Protein AF-A0ABD6F291-F1 (afdb_monomer_lite)

Radius of gyration: 20.41 Å; chains: 1; bounding box: 48×27×52 Å

InterPro domains:
  IPR056335 BBS7, helical hairpin [PF23349] (1-100)

Secondary structure (DSSP, 8-state):
-HHHHHHHHHHHHHHHHHHHHHTT---TT--HHHHHHHHTHHHHHHHHHHHHHHHHHHHHHHHHHHHHHHHHTT--GGGGHHHHHHHHHHT-HHHHHHHHHTTS--

pLDDT: mean 80.33, std 8.64, range [41.22, 90.38]

Foldseek 3Di:
DVVLVVLVVLLVLLVVVVVCVVVPHDCPVDDPVSVVSVVCNVVSVVVNVVVVVVLVVVLVVVLVVQQVVCVVVVHGSPVCSVVLVVCSVVVDPVVNVCVVVVVVPD

Sequence (106 aa):
MEYQSNLLQRFELAEGLKELADNGEDLSFLSPDMSALLDSIDQLHDEATTQSDQLTRLITTITNLYIDYERMVGRNGKTNIEKLHQILRDYNYDELLQFFKTKNSG

Structure (mmCIF, N/CA/C/O backbone):
data_AF-A0ABD6F291-F1
#
_entry.id   AF-A0ABD6F291-F1
#
loop_
_atom_site.group_PDB
_atom_site.id
_atom_site.type_symbol
_atom_site.label_atom_id
_atom_site.label_alt_id
_atom_site.label_comp_id
_atom_site.label_asym_id
_atom_site.label_entity_id
_atom_site.label_seq_id
_atom_site.pdbx_PDB_ins_code
_atom_site.Cartn_x
_atom_site.Cartn_y
_atom_site.Cartn_z
_atom_site.occupancy
_atom_site.B_iso_or_equiv
_atom_site.auth_seq_id
_atom_site.auth_comp_id
_atom_site.auth_asym_id
_atom_site.auth_atom_id
_atom_site.pdbx_PDB_model_num
ATOM 1 N N . MET A 1 1 ? -5.424 -6.630 -3.385 1.00 57.94 1 MET A N 1
ATOM 2 C CA . MET A 1 1 ? -5.927 -5.244 -3.297 1.00 57.94 1 MET A CA 1
ATOM 3 C C . MET A 1 1 ? -7.230 -5.153 -2.521 1.00 57.94 1 MET A C 1
ATOM 5 O O . MET A 1 1 ? -7.322 -4.307 -1.650 1.00 57.94 1 MET A O 1
ATOM 9 N N . GLU A 1 2 ? -8.207 -6.033 -2.761 1.00 67.81 2 GLU A N 1
ATOM 10 C CA . GLU A 1 2 ? -9.520 -5.975 -2.090 1.00 67.81 2 GLU A CA 1
ATOM 11 C C . GLU A 1 2 ? -9.440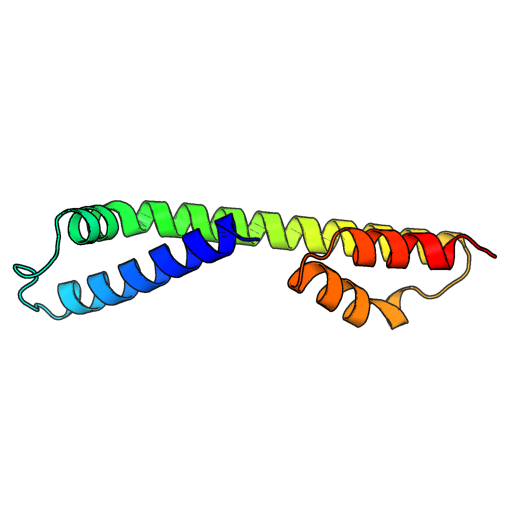 -5.997 -0.548 1.00 67.81 2 GLU A C 1
ATOM 13 O O . GLU A 1 2 ? -10.065 -5.172 0.109 1.00 67.81 2 GLU A O 1
ATOM 18 N N . TYR A 1 3 ? -8.573 -6.839 0.030 1.00 68.06 3 TYR A N 1
ATOM 19 C CA . TYR A 1 3 ? -8.317 -6.864 1.479 1.00 68.06 3 TYR A CA 1
ATOM 20 C C . TYR A 1 3 ? -7.758 -5.538 2.026 1.00 68.06 3 TYR A C 1
ATOM 22 O O . TYR A 1 3 ? -8.208 -5.053 3.056 1.00 68.06 3 TYR A O 1
ATOM 30 N N . GLN A 1 4 ? -6.826 -4.914 1.302 1.00 65.88 4 GLN A N 1
ATOM 31 C CA . GLN A 1 4 ? -6.218 -3.637 1.696 1.00 65.88 4 GLN A CA 1
ATOM 32 C C . GLN A 1 4 ? -7.209 -2.482 1.566 1.00 65.88 4 GLN A C 1
ATOM 34 O O . GLN A 1 4 ? -7.258 -1.617 2.431 1.00 65.88 4 GLN A O 1
ATOM 39 N N . SER A 1 5 ? -8.036 -2.499 0.517 1.00 67.25 5 SER A N 1
ATOM 40 C CA . SER A 1 5 ? -9.120 -1.532 0.341 1.00 67.25 5 SER A CA 1
ATOM 41 C C . SER A 1 5 ? -10.139 -1.633 1.475 1.00 67.25 5 SER A C 1
ATOM 43 O O . SER A 1 5 ? -10.590 -0.613 1.983 1.00 67.25 5 SER A O 1
ATOM 45 N N . ASN A 1 6 ? -10.481 -2.855 1.893 1.00 78.50 6 ASN A N 1
ATOM 46 C CA . ASN A 1 6 ? -11.389 -3.081 3.012 1.00 78.50 6 ASN A CA 1
ATOM 47 C C . ASN A 1 6 ? -10.778 -2.638 4.350 1.00 78.50 6 ASN A C 1
ATOM 49 O O . ASN A 1 6 ? -11.466 -2.018 5.156 1.00 78.50 6 ASN A O 1
ATOM 53 N N . LEU A 1 7 ? -9.491 -2.917 4.575 1.00 78.38 7 LEU A N 1
ATOM 54 C CA . LEU A 1 7 ? -8.781 -2.500 5.782 1.00 78.38 7 LEU A CA 1
ATOM 55 C C . LEU A 1 7 ? -8.678 -0.974 5.886 1.00 78.38 7 LEU A C 1
ATOM 57 O O . LEU A 1 7 ? -8.976 -0.426 6.942 1.00 78.38 7 LEU A O 1
ATOM 61 N N . LEU A 1 8 ? -8.333 -0.296 4.787 1.00 77.12 8 LEU A N 1
ATOM 62 C CA . LEU A 1 8 ? -8.259 1.165 4.733 1.00 77.12 8 LEU A CA 1
ATOM 63 C C . LEU A 1 8 ? -9.626 1.802 5.003 1.00 77.12 8 LEU A C 1
ATOM 65 O O . LEU A 1 8 ? -9.729 2.682 5.846 1.00 77.12 8 LEU A O 1
ATOM 69 N N . GLN A 1 9 ? -10.689 1.297 4.373 1.00 79.12 9 GLN A N 1
ATOM 70 C CA . GLN A 1 9 ? -12.047 1.802 4.589 1.00 79.12 9 GLN A CA 1
ATOM 71 C C . GLN A 1 9 ? -12.514 1.622 6.044 1.00 79.12 9 GLN A C 1
ATOM 73 O O . GLN A 1 9 ? -13.192 2.484 6.602 1.00 79.12 9 GLN A O 1
ATOM 78 N N . ARG A 1 10 ? -12.163 0.493 6.673 1.00 79.94 10 ARG A N 1
ATOM 79 C CA . ARG A 1 10 ? -12.455 0.240 8.091 1.00 79.94 10 ARG A CA 1
ATOM 80 C C . ARG A 1 10 ? -11.646 1.155 9.006 1.00 79.94 10 ARG A C 1
ATOM 82 O O . ARG A 1 10 ? -12.181 1.604 10.011 1.00 79.94 10 ARG A O 1
ATOM 89 N N . PHE A 1 11 ? -10.395 1.433 8.658 1.00 79.75 11 PHE A N 1
ATOM 90 C CA . PHE A 1 11 ? -9.549 2.362 9.396 1.00 79.75 11 PHE A CA 1
ATOM 91 C C . PHE A 1 11 ? -10.072 3.806 9.307 1.00 79.75 11 PHE A C 1
ATOM 93 O O . PHE A 1 11 ? -10.294 4.418 10.344 1.00 79.75 11 PHE A O 1
ATOM 100 N N . GLU A 1 12 ? -10.393 4.304 8.108 1.00 79.31 12 GLU A N 1
ATOM 101 C CA . GLU A 1 12 ? -10.966 5.647 7.897 1.00 79.31 12 GLU A CA 1
ATOM 102 C C . GLU A 1 12 ? -12.289 5.839 8.661 1.00 79.31 12 GLU A C 1
ATOM 104 O O . GLU A 1 12 ? -12.526 6.879 9.276 1.00 79.31 12 GLU A O 1
ATOM 109 N N . LEU A 1 13 ? -13.154 4.816 8.664 1.00 83.06 13 LEU A N 1
ATOM 110 C CA . LEU A 1 13 ? -14.390 4.839 9.446 1.00 83.06 13 LEU A CA 1
ATOM 111 C C . LEU A 1 13 ? -14.103 4.896 10.953 1.00 83.06 13 LEU A C 1
ATOM 113 O O . LEU A 1 13 ? -14.771 5.637 11.669 1.00 83.06 13 LEU A O 1
ATOM 117 N N . ALA A 1 14 ? -13.124 4.129 11.437 1.00 82.81 14 ALA A N 1
ATOM 118 C CA . ALA A 1 14 ? -12.734 4.144 12.842 1.00 82.81 14 ALA A CA 1
ATOM 119 C C . ALA A 1 14 ? -12.146 5.504 13.256 1.00 82.81 14 ALA A C 1
ATOM 121 O O . ALA A 1 14 ? -12.490 5.994 14.330 1.00 82.81 14 ALA A O 1
ATOM 122 N N . GLU A 1 15 ? -11.328 6.140 12.408 1.00 82.25 15 GLU A N 1
ATOM 123 C CA . GLU A 1 15 ? -10.793 7.488 12.652 1.00 82.25 15 GLU A CA 1
ATOM 124 C C . GLU A 1 15 ? -11.910 8.520 12.793 1.00 82.25 15 GLU A C 1
ATOM 126 O O . GLU A 1 15 ? -11.950 9.238 13.790 1.00 82.25 15 GLU A O 1
ATOM 131 N N . GLY A 1 16 ? -12.874 8.529 11.866 1.00 83.12 16 GLY A N 1
ATOM 132 C CA . GLY A 1 16 ? -14.023 9.430 11.958 1.00 83.12 16 GLY A CA 1
ATOM 133 C C . GLY A 1 16 ? -14.840 9.207 13.234 1.00 83.12 16 GLY A C 1
ATOM 134 O O . GLY A 1 16 ? -15.252 10.162 13.885 1.00 83.12 16 GLY A O 1
ATOM 135 N N . LEU A 1 17 ? -15.035 7.951 13.648 1.00 82.12 17 LEU A N 1
ATOM 136 C CA . LEU A 1 17 ? -15.731 7.634 14.898 1.00 82.12 17 LEU A CA 1
ATOM 137 C C . LEU A 1 17 ? -14.945 8.091 16.143 1.00 82.12 17 LEU A C 1
ATOM 139 O O . LEU A 1 17 ? -15.556 8.554 17.108 1.00 82.12 17 LEU A O 1
ATOM 143 N N . LYS A 1 18 ? -13.610 8.001 16.125 1.00 82.50 18 LYS A N 1
ATOM 144 C CA . LYS A 1 18 ? -12.739 8.475 17.212 1.00 82.50 18 LYS A CA 1
ATOM 145 C C . LYS A 1 18 ? -12.752 9.993 17.332 1.00 82.50 18 LYS A C 1
ATOM 147 O O . LYS A 1 18 ? -12.848 10.499 18.443 1.00 82.50 18 LYS A O 1
ATOM 152 N N . GLU A 1 19 ? -12.759 10.717 16.217 1.00 83.69 19 GLU A N 1
ATOM 153 C CA . GLU A 1 19 ? -12.904 12.176 16.235 1.00 83.69 19 GLU A CA 1
ATOM 154 C C . GLU A 1 19 ? -14.235 12.616 16.863 1.00 83.69 19 GLU A C 1
ATOM 156 O O . GLU A 1 19 ? -14.263 13.563 17.650 1.00 83.69 19 GLU A O 1
ATOM 161 N N . LEU A 1 20 ? -15.343 11.925 16.571 1.00 82.50 20 LEU A N 1
ATOM 162 C CA . LEU A 1 20 ? -16.638 12.204 17.211 1.00 82.50 20 LEU A CA 1
ATOM 163 C C . LEU A 1 20 ? -16.589 11.925 18.724 1.00 82.50 20 LEU A C 1
ATOM 165 O O . LEU A 1 20 ? -17.091 12.725 19.517 1.00 82.50 20 LEU A O 1
ATOM 169 N N . ALA A 1 21 ? -15.934 10.830 19.129 1.00 80.69 21 ALA A N 1
ATOM 170 C CA . ALA A 1 21 ? -15.727 10.477 20.535 1.00 80.69 21 ALA A CA 1
ATOM 171 C C . ALA A 1 21 ? -14.915 11.546 21.290 1.00 80.69 21 ALA A C 1
ATOM 173 O O . ALA A 1 21 ? -15.316 11.992 22.367 1.00 80.69 21 ALA A O 1
ATOM 174 N N . ASP A 1 22 ? -13.795 11.981 20.709 1.00 83.31 22 ASP A N 1
ATOM 175 C CA . ASP A 1 22 ? -12.862 12.945 21.303 1.00 83.31 22 ASP A CA 1
ATOM 176 C C . ASP A 1 22 ? -13.480 14.348 21.427 1.00 83.31 22 ASP A C 1
ATOM 178 O O . ASP A 1 22 ? -13.160 15.097 22.354 1.00 83.31 22 ASP A O 1
ATOM 182 N N . ASN A 1 23 ? -14.421 14.689 20.540 1.00 85.12 23 ASN A N 1
ATOM 183 C CA . ASN A 1 23 ? -15.203 15.925 20.607 1.00 85.12 23 ASN A CA 1
ATOM 184 C C . ASN A 1 23 ? -16.363 15.868 21.622 1.00 85.12 23 ASN A C 1
ATOM 186 O O . ASN A 1 23 ? -17.076 16.859 21.800 1.00 85.12 23 ASN A O 1
ATOM 190 N N . GLY A 1 24 ? -16.533 14.741 22.323 1.00 74.31 24 GLY A N 1
ATOM 191 C CA . GLY A 1 24 ? -17.539 14.570 23.368 1.00 74.31 24 GLY A CA 1
ATOM 192 C C . GLY A 1 24 ? -18.960 14.382 22.838 1.00 74.31 24 GLY A C 1
ATOM 193 O O . GLY A 1 24 ? -19.914 14.694 23.555 1.00 74.31 24 GLY A O 1
ATOM 194 N N . GLU A 1 25 ? -19.118 13.908 21.598 1.00 78.06 25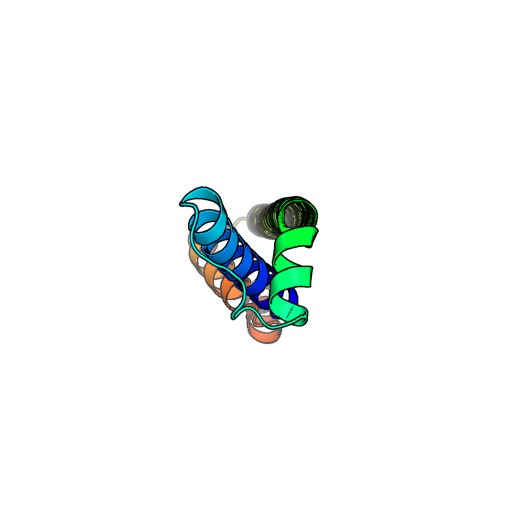 GLU A N 1
ATOM 195 C CA . GLU A 1 25 ? -20.436 13.581 21.058 1.00 78.06 25 GLU A CA 1
ATOM 196 C C . GLU A 1 25 ? -21.031 12.330 21.724 1.00 78.06 25 GLU A C 1
ATOM 198 O O . GLU A 1 25 ? -20.323 11.413 22.144 1.00 78.06 25 GLU A O 1
ATOM 203 N N . ASP A 1 26 ? -22.362 12.286 21.828 1.00 77.44 26 ASP A N 1
ATOM 204 C CA . ASP A 1 26 ? -23.068 11.109 22.333 1.00 77.44 26 ASP A CA 1
ATOM 205 C C . ASP A 1 26 ? -23.051 9.995 21.285 1.00 77.44 26 ASP A C 1
ATOM 207 O O . ASP A 1 26 ? -23.759 10.072 20.289 1.00 77.44 26 ASP A O 1
ATOM 211 N N . LEU A 1 27 ? -22.286 8.935 21.536 1.00 79.56 27 LEU A N 1
ATOM 212 C CA . LEU A 1 27 ? -22.151 7.781 20.644 1.00 79.56 27 LEU A CA 1
ATOM 213 C C . LEU A 1 27 ? -23.202 6.682 20.882 1.00 79.56 27 LEU A C 1
ATOM 215 O O . LEU A 1 27 ? -23.065 5.576 20.359 1.00 79.56 27 LEU A O 1
ATOM 219 N N . SER A 1 28 ? -24.265 6.953 21.648 1.00 80.44 28 SER A N 1
ATOM 220 C CA . SER A 1 28 ? -25.340 5.985 21.931 1.00 80.44 28 SER A CA 1
ATOM 221 C C . SER A 1 28 ? -26.066 5.460 20.682 1.00 80.44 28 SER A C 1
ATOM 223 O O . SER A 1 28 ? -26.731 4.424 20.740 1.00 80.44 28 SER A O 1
ATOM 225 N N . PHE A 1 29 ? -25.921 6.149 19.546 1.00 79.31 29 PHE A N 1
ATOM 226 C CA . PHE A 1 29 ? -26.473 5.758 18.250 1.00 79.31 29 PHE A CA 1
ATOM 227 C C . PHE A 1 29 ? -25.606 4.752 17.475 1.00 79.31 29 PHE A C 1
ATOM 229 O O . PHE A 1 29 ? -26.050 4.251 16.437 1.00 79.31 29 PHE A O 1
ATOM 236 N N . LEU A 1 30 ? -24.379 4.467 17.926 1.00 80.69 30 LEU A N 1
ATOM 237 C CA . LEU A 1 30 ? -23.505 3.520 17.242 1.00 80.69 30 LEU A CA 1
ATOM 238 C C . LEU A 1 30 ? -24.062 2.099 17.323 1.00 80.69 30 LEU A C 1
ATOM 240 O O . LEU A 1 30 ? -24.534 1.630 18.358 1.00 80.69 30 LEU A O 1
ATOM 244 N N . SER A 1 31 ? -23.979 1.392 16.199 1.00 85.06 31 SER A N 1
ATOM 245 C CA . SER A 1 31 ? -24.248 -0.044 16.182 1.00 85.06 31 SER A CA 1
ATOM 246 C C . SER A 1 31 ? -23.148 -0.807 16.940 1.00 85.06 31 SER A C 1
ATOM 248 O O . SER A 1 31 ? -22.014 -0.327 17.000 1.00 85.06 31 SER A O 1
ATOM 250 N N . PRO A 1 32 ? -23.428 -2.021 17.454 1.00 82.88 32 PRO A N 1
ATOM 251 C CA . PRO A 1 32 ? -22.417 -2.849 18.118 1.00 82.88 32 PRO A CA 1
ATOM 252 C C . PRO A 1 32 ? -21.158 -3.073 17.269 1.00 82.88 32 PRO A C 1
ATOM 254 O O . PRO A 1 32 ? -20.051 -3.074 17.801 1.00 82.88 32 PRO A O 1
ATOM 257 N N . ASP A 1 33 ? -21.322 -3.193 15.948 1.00 78.50 33 ASP A N 1
ATOM 258 C CA . ASP A 1 33 ? -20.213 -3.355 15.005 1.00 78.50 33 ASP A CA 1
ATOM 259 C C . ASP A 1 33 ? -19.341 -2.093 14.917 1.00 78.50 33 ASP A C 1
ATOM 261 O O . ASP A 1 33 ? -18.119 -2.192 14.846 1.00 78.50 33 ASP A O 1
ATOM 265 N N . MET A 1 34 ? -19.947 -0.901 14.963 1.00 76.25 34 MET A N 1
ATOM 266 C CA . MET A 1 34 ? -19.223 0.378 14.965 1.00 76.25 34 MET A CA 1
ATOM 267 C C . MET A 1 34 ? -18.507 0.628 16.295 1.00 76.25 34 MET A C 1
ATOM 269 O O . MET A 1 34 ? -17.379 1.114 16.291 1.00 76.25 34 MET A O 1
ATOM 273 N N . SER A 1 35 ? -19.116 0.252 17.424 1.00 81.38 35 SER A N 1
ATOM 274 C CA . SER A 1 35 ? -18.457 0.311 18.735 1.00 81.38 35 SER A CA 1
ATOM 275 C C . SER A 1 35 ? -17.259 -0.638 18.808 1.00 81.38 35 SER A C 1
ATOM 277 O O . SER A 1 35 ? -16.178 -0.225 19.211 1.00 81.38 35 SER A O 1
ATOM 279 N N . ALA A 1 36 ? -17.403 -1.878 18.328 1.00 83.38 36 ALA A N 1
ATOM 280 C CA . ALA A 1 36 ? -16.293 -2.830 18.272 1.00 83.38 36 ALA A CA 1
ATOM 281 C C . ALA A 1 36 ? -15.150 -2.353 17.353 1.00 83.38 36 ALA A C 1
ATOM 283 O O . ALA A 1 36 ? -13.977 -2.636 17.605 1.00 83.38 36 ALA A O 1
ATOM 284 N N . LEU A 1 37 ? -15.485 -1.623 16.286 1.00 81.00 37 LEU A N 1
ATOM 285 C CA . LEU A 1 37 ? -14.519 -1.017 15.373 1.00 81.00 37 LEU A CA 1
ATOM 286 C C . LEU A 1 37 ? -13.741 0.129 16.045 1.00 81.00 37 LEU A C 1
ATOM 288 O O . LEU A 1 37 ? -12.525 0.203 15.879 1.00 81.00 37 LEU A O 1
ATOM 292 N N . LEU A 1 38 ? -14.423 0.963 16.839 1.00 82.00 38 LEU A N 1
ATOM 293 C CA . LEU A 1 38 ? -13.819 2.028 17.648 1.00 82.00 38 LEU A CA 1
ATOM 294 C C . LEU A 1 38 ? -12.831 1.459 18.682 1.00 82.00 38 LEU A C 1
ATOM 296 O O . LEU A 1 38 ? -11.703 1.937 18.784 1.00 82.00 38 LEU A O 1
ATOM 300 N N . ASP A 1 39 ? -13.219 0.389 19.380 1.00 83.88 39 ASP A N 1
ATOM 301 C CA . ASP A 1 39 ? -12.376 -0.290 20.377 1.00 83.88 39 ASP A CA 1
ATOM 302 C C . ASP A 1 39 ? -11.118 -0.927 19.758 1.00 83.88 39 ASP A C 1
ATOM 304 O O . ASP A 1 39 ? -10.114 -1.146 20.436 1.00 83.88 39 ASP A O 1
ATOM 308 N N . SER A 1 40 ? -11.164 -1.227 18.458 1.00 84.00 40 SER A N 1
ATOM 309 C CA . SER A 1 40 ? -10.095 -1.909 17.721 1.00 84.00 40 SER A CA 1
ATOM 310 C C . SER A 1 40 ? -9.235 -0.957 16.882 1.00 84.00 40 SER A C 1
ATOM 312 O O . SER A 1 40 ? -8.419 -1.427 16.088 1.00 84.00 40 SER A O 1
ATOM 314 N N . ILE A 1 41 ? -9.400 0.365 17.017 1.00 82.44 41 ILE A N 1
ATOM 315 C CA . ILE A 1 41 ? -8.767 1.341 16.117 1.00 82.44 41 ILE A CA 1
ATOM 316 C C . ILE A 1 41 ? -7.237 1.286 16.134 1.00 82.44 41 ILE A C 1
ATOM 318 O O . ILE A 1 41 ? -6.620 1.323 15.074 1.00 82.44 41 ILE A O 1
ATOM 322 N N . ASP A 1 42 ? -6.619 1.126 17.306 1.00 77.75 42 ASP A N 1
ATOM 323 C CA . ASP A 1 42 ? -5.158 1.063 17.418 1.00 77.75 42 ASP A CA 1
ATOM 324 C C . ASP A 1 42 ? -4.611 -0.212 16.743 1.00 77.75 42 ASP A C 1
ATOM 326 O O . ASP A 1 42 ? -3.586 -0.179 16.065 1.00 77.75 42 ASP A O 1
ATOM 330 N N . GLN A 1 43 ? -5.344 -1.330 16.831 1.00 83.75 43 GLN A N 1
ATOM 331 C CA . GLN A 1 43 ? -4.993 -2.566 16.120 1.00 83.75 43 GLN A CA 1
ATOM 332 C C . GLN A 1 43 ? -5.184 -2.429 14.605 1.00 83.75 43 GLN A C 1
ATOM 334 O O . GLN A 1 43 ? -4.334 -2.880 13.838 1.00 83.75 43 GLN A O 1
ATOM 339 N N . LEU A 1 44 ? -6.272 -1.787 14.167 1.00 80.75 44 LEU A N 1
ATOM 340 C CA . LEU A 1 44 ? -6.528 -1.505 12.752 1.00 80.75 44 LEU A CA 1
ATOM 341 C C . LEU A 1 44 ? -5.457 -0.581 12.162 1.00 80.75 44 LEU A C 1
ATOM 343 O O . LEU A 1 44 ? -5.009 -0.822 11.044 1.00 80.75 44 LEU A O 1
ATOM 347 N N . HIS A 1 45 ? -5.015 0.429 12.916 1.00 77.81 45 HIS A N 1
ATOM 348 C CA . HIS A 1 45 ? -3.922 1.321 12.536 1.00 77.81 45 HIS A CA 1
ATOM 349 C C . HIS A 1 45 ? -2.612 0.553 12.332 1.00 77.81 45 HIS A C 1
ATOM 351 O O . HIS A 1 45 ? -1.959 0.688 11.292 1.00 77.81 45 HIS A O 1
ATOM 357 N N . ASP A 1 46 ? -2.228 -0.277 13.304 1.00 81.00 46 ASP A N 1
ATOM 358 C CA . ASP A 1 46 ? -0.990 -1.055 13.241 1.00 81.00 46 ASP A CA 1
ATOM 359 C C . ASP A 1 46 ? -1.013 -2.059 12.084 1.00 81.00 46 ASP A C 1
ATOM 361 O O . ASP A 1 46 ? -0.018 -2.223 11.367 1.00 81.00 46 ASP A O 1
ATOM 365 N N . GLU A 1 47 ? -2.157 -2.702 11.850 1.00 80.81 47 GLU A N 1
ATOM 366 C CA . GLU A 1 47 ? -2.329 -3.649 10.754 1.00 80.81 47 GLU A CA 1
ATOM 367 C C . GLU A 1 47 ? -2.322 -2.948 9.386 1.00 80.81 47 GLU A C 1
ATOM 369 O O . GLU A 1 47 ? -1.652 -3.417 8.459 1.00 80.81 47 GLU A O 1
ATOM 374 N N . ALA A 1 48 ? -2.993 -1.797 9.263 1.00 74.50 48 ALA A N 1
ATOM 375 C CA . ALA A 1 48 ? -3.006 -0.982 8.048 1.00 74.50 48 ALA A CA 1
ATOM 376 C C . ALA A 1 48 ? -1.610 -0.445 7.712 1.00 74.50 48 ALA A C 1
ATOM 378 O O . ALA A 1 48 ? -1.164 -0.550 6.566 1.00 74.50 48 ALA A O 1
ATOM 379 N N . THR A 1 49 ? -0.882 0.050 8.716 1.00 73.50 49 THR A N 1
ATOM 380 C CA . THR A 1 49 ? 0.494 0.544 8.568 1.00 73.50 49 THR A CA 1
ATOM 381 C C . THR A 1 49 ? 1.431 -0.584 8.149 1.00 73.50 49 THR A C 1
ATOM 383 O O . THR A 1 49 ? 2.144 -0.474 7.150 1.00 73.50 49 THR A O 1
ATOM 386 N N . THR A 1 50 ? 1.372 -1.720 8.848 1.00 77.69 50 THR A N 1
ATOM 387 C CA . THR A 1 50 ? 2.212 -2.885 8.546 1.00 77.69 50 THR A CA 1
ATOM 388 C C . THR A 1 50 ? 1.943 -3.422 7.138 1.00 77.69 50 THR A C 1
ATOM 390 O O . THR A 1 50 ? 2.880 -3.753 6.407 1.00 77.69 50 THR A O 1
ATOM 393 N N . GLN A 1 51 ? 0.679 -3.496 6.716 1.00 72.69 51 GLN A N 1
ATOM 394 C CA . GLN A 1 51 ? 0.336 -3.929 5.360 1.00 72.69 51 GLN A CA 1
ATOM 395 C C . GLN A 1 51 ? 0.741 -2.920 4.286 1.00 72.69 51 GLN A C 1
ATOM 397 O O . GLN A 1 51 ? 1.196 -3.334 3.216 1.00 72.69 51 GLN A O 1
ATOM 402 N N . SER A 1 52 ? 0.606 -1.621 4.554 1.00 73.75 52 SER A N 1
ATOM 403 C CA . SER A 1 52 ? 1.065 -0.558 3.653 1.00 73.75 52 SER A CA 1
ATOM 404 C C . SER A 1 52 ? 2.578 -0.644 3.421 1.00 73.75 52 SER A C 1
ATOM 406 O O . SER A 1 52 ? 3.050 -0.620 2.278 1.00 73.75 52 SER A O 1
ATOM 408 N N . ASP A 1 53 ? 3.344 -0.881 4.488 1.00 78.25 53 ASP A N 1
ATOM 409 C CA . ASP A 1 53 ? 4.788 -1.103 4.416 1.00 78.25 53 ASP A CA 1
ATOM 410 C C . ASP A 1 53 ? 5.139 -2.349 3.596 1.00 78.25 53 ASP A C 1
ATOM 412 O O . ASP A 1 53 ? 6.048 -2.325 2.758 1.00 78.25 53 ASP A O 1
ATOM 416 N N . GLN A 1 54 ? 4.417 -3.451 3.802 1.00 79.19 54 GLN A N 1
ATOM 417 C CA . GLN A 1 54 ? 4.616 -4.686 3.041 1.00 79.19 54 GLN A CA 1
ATOM 418 C C . GLN A 1 54 ? 4.318 -4.496 1.550 1.00 79.19 54 GLN A C 1
ATOM 420 O O . GLN A 1 54 ? 5.086 -4.970 0.709 1.00 79.19 54 GLN A O 1
ATOM 425 N N . LEU A 1 55 ? 3.248 -3.774 1.207 1.00 77.31 55 LEU A N 1
ATOM 426 C CA . LEU A 1 55 ? 2.899 -3.474 -0.179 1.00 77.31 55 LEU A CA 1
ATOM 427 C C . LEU A 1 55 ? 3.952 -2.576 -0.835 1.00 77.31 55 LEU A C 1
ATOM 429 O O . LEU A 1 55 ? 4.404 -2.861 -1.944 1.00 77.31 55 LEU A O 1
ATOM 433 N N . THR A 1 56 ? 4.402 -1.539 -0.129 1.00 82.25 56 THR A N 1
ATOM 434 C CA . THR A 1 56 ? 5.474 -0.646 -0.588 1.00 82.25 56 THR A CA 1
ATOM 435 C C . THR A 1 56 ? 6.757 -1.426 -0.862 1.00 82.25 56 THR A C 1
ATOM 437 O O . THR A 1 56 ? 7.395 -1.249 -1.908 1.00 82.25 56 THR A O 1
ATOM 440 N N . ARG A 1 57 ? 7.118 -2.353 0.036 1.00 85.69 57 ARG A N 1
ATOM 441 C CA . ARG A 1 57 ? 8.255 -3.262 -0.161 1.00 85.69 57 ARG A CA 1
ATOM 442 C C . ARG A 1 57 ? 8.059 -4.140 -1.390 1.00 85.69 57 ARG A C 1
ATOM 444 O O . ARG A 1 57 ? 8.976 -4.229 -2.199 1.00 85.69 57 ARG A O 1
ATOM 451 N N . LEU A 1 58 ? 6.878 -4.728 -1.578 1.00 84.25 58 LEU A N 1
ATOM 452 C CA . LEU A 1 58 ? 6.580 -5.579 -2.730 1.00 84.25 58 LEU A CA 1
ATOM 453 C C . LEU A 1 58 ? 6.697 -4.813 -4.059 1.00 84.25 58 LEU A C 1
ATOM 455 O O . LEU A 1 58 ? 7.363 -5.285 -4.981 1.00 84.25 58 LEU A O 1
ATOM 459 N N . ILE A 1 59 ? 6.117 -3.611 -4.146 1.00 85.75 59 ILE A N 1
ATOM 460 C CA . ILE A 1 59 ? 6.215 -2.737 -5.328 1.00 85.75 59 ILE A CA 1
ATOM 461 C C . ILE A 1 59 ? 7.677 -2.378 -5.605 1.00 85.75 59 ILE A C 1
ATOM 463 O O . ILE A 1 59 ? 8.129 -2.452 -6.751 1.00 85.75 59 ILE A O 1
ATOM 467 N N . THR A 1 60 ? 8.439 -2.045 -4.561 1.00 88.06 60 THR A N 1
ATOM 468 C CA . THR A 1 60 ? 9.874 -1.746 -4.668 1.00 88.06 60 THR A CA 1
ATOM 469 C C . THR A 1 60 ? 10.656 -2.954 -5.183 1.00 88.06 60 THR A C 1
ATOM 471 O O . THR A 1 60 ? 11.465 -2.818 -6.100 1.00 88.06 60 THR A O 1
ATOM 474 N N . THR A 1 61 ? 10.389 -4.152 -4.657 1.00 90.25 61 THR A N 1
ATOM 475 C CA . THR A 1 61 ? 11.028 -5.397 -5.099 1.00 90.25 61 THR A CA 1
ATOM 476 C C . THR A 1 61 ? 10.727 -5.692 -6.566 1.00 90.25 61 THR A C 1
ATOM 478 O O . THR A 1 61 ? 11.656 -5.952 -7.328 1.00 90.25 61 THR A O 1
ATOM 481 N N . ILE A 1 62 ? 9.464 -5.601 -6.992 1.00 88.12 62 ILE A N 1
ATOM 482 C CA . ILE A 1 62 ? 9.072 -5.822 -8.393 1.00 88.12 62 ILE A CA 1
ATOM 483 C C . ILE A 1 62 ? 9.719 -4.774 -9.311 1.00 88.12 62 ILE A C 1
ATOM 485 O O . ILE A 1 62 ? 10.231 -5.118 -10.377 1.00 88.12 62 ILE A O 1
ATOM 489 N N . THR A 1 63 ? 9.753 -3.509 -8.884 1.00 89.88 63 THR 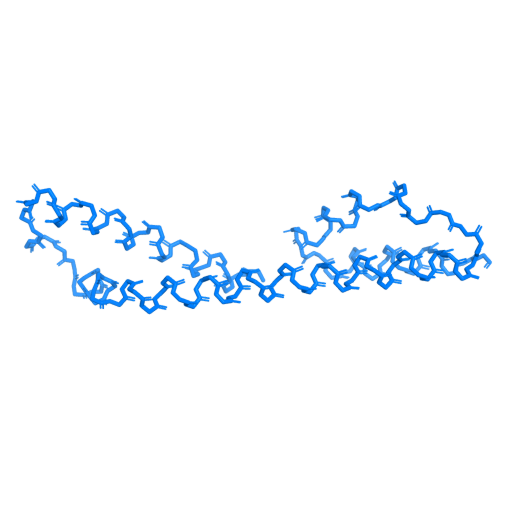A N 1
ATOM 490 C CA . THR A 1 63 ? 10.389 -2.413 -9.634 1.00 89.88 63 THR A CA 1
ATOM 491 C C . THR A 1 63 ? 11.889 -2.655 -9.808 1.00 89.88 63 THR A C 1
ATOM 493 O O . THR A 1 63 ? 12.406 -2.527 -10.917 1.00 89.88 63 THR A O 1
ATOM 496 N N . ASN A 1 64 ? 12.591 -3.052 -8.744 1.00 90.12 64 ASN A N 1
ATOM 497 C CA . ASN A 1 64 ? 14.021 -3.356 -8.802 1.00 90.12 64 ASN A CA 1
ATOM 498 C C . ASN A 1 64 ? 14.307 -4.558 -9.708 1.00 90.12 64 ASN A C 1
ATOM 500 O O . ASN A 1 64 ? 15.159 -4.457 -10.587 1.00 90.12 64 ASN A O 1
ATOM 504 N N . LEU A 1 65 ? 13.538 -5.646 -9.569 1.00 90.38 65 LEU A N 1
ATOM 505 C CA . LEU A 1 65 ? 13.642 -6.820 -10.443 1.00 90.38 65 LEU A CA 1
ATOM 506 C C . LEU A 1 65 ? 13.469 -6.444 -11.919 1.00 90.38 65 LEU A C 1
ATOM 508 O O . LEU A 1 65 ? 14.222 -6.916 -12.769 1.00 90.38 65 LEU A O 1
ATOM 512 N N . TYR A 1 66 ? 12.512 -5.567 -12.228 1.00 88.00 66 TYR A N 1
ATOM 513 C CA . TYR A 1 66 ? 12.301 -5.075 -13.587 1.00 88.00 66 TYR A CA 1
ATOM 514 C C . TYR A 1 66 ? 13.490 -4.256 -14.110 1.00 88.00 66 TYR A C 1
ATOM 516 O O . TYR A 1 66 ? 13.953 -4.484 -15.228 1.00 88.00 66 TYR A O 1
ATOM 524 N N . ILE A 1 67 ? 14.015 -3.324 -13.308 1.00 88.88 67 ILE A N 1
ATOM 525 C CA . ILE A 1 67 ? 15.177 -2.504 -13.682 1.00 88.88 67 ILE A CA 1
ATOM 526 C C . ILE A 1 67 ? 16.407 -3.380 -13.928 1.00 88.88 67 ILE A C 1
ATOM 528 O O . ILE A 1 67 ? 17.130 -3.153 -14.902 1.00 88.88 67 ILE A O 1
ATOM 532 N N . ASP A 1 68 ? 16.650 -4.361 -13.060 1.00 89.44 68 ASP A N 1
ATOM 533 C CA . ASP A 1 68 ? 17.793 -5.260 -13.178 1.00 89.44 68 ASP A CA 1
ATOM 534 C C . ASP A 1 68 ? 17.664 -6.168 -14.404 1.00 89.44 68 ASP A C 1
ATOM 536 O O . ASP A 1 68 ? 18.629 -6.295 -15.159 1.00 89.44 68 ASP A O 1
ATOM 540 N N . TYR A 1 69 ? 16.472 -6.709 -14.676 1.00 87.00 69 TYR A N 1
ATOM 541 C CA . TYR A 1 69 ? 16.201 -7.469 -15.898 1.00 87.00 69 TYR A CA 1
ATOM 542 C C . TYR A 1 69 ? 16.460 -6.633 -17.158 1.00 87.00 69 TYR A C 1
ATOM 544 O O . TYR A 1 69 ? 17.205 -7.062 -18.037 1.00 87.00 69 TYR A O 1
ATOM 552 N N . GLU A 1 70 ? 15.910 -5.416 -17.239 1.00 87.62 70 GLU A N 1
ATOM 553 C CA . GLU A 1 70 ? 16.123 -4.540 -18.397 1.00 87.62 70 GLU A CA 1
ATOM 554 C C . GLU A 1 70 ? 17.606 -4.182 -18.564 1.00 87.62 70 GLU A C 1
ATOM 556 O O . GLU A 1 70 ? 18.117 -4.190 -19.684 1.00 87.62 70 GLU A O 1
ATOM 561 N N . ARG A 1 71 ? 18.331 -3.955 -17.459 1.00 88.50 71 ARG A N 1
ATOM 562 C CA . ARG A 1 71 ? 19.780 -3.718 -17.488 1.00 88.50 71 ARG A CA 1
ATOM 563 C C . ARG A 1 71 ? 20.543 -4.930 -18.032 1.00 88.50 71 ARG A C 1
ATOM 565 O O . ARG A 1 71 ? 21.469 -4.737 -18.817 1.00 88.50 71 ARG A O 1
ATOM 572 N N . MET A 1 72 ? 20.165 -6.154 -17.652 1.00 87.75 72 MET A N 1
ATOM 573 C CA . MET A 1 72 ? 20.808 -7.391 -18.127 1.00 87.75 72 MET A CA 1
ATOM 574 C C . MET A 1 72 ? 20.683 -7.579 -19.643 1.00 87.75 72 MET A C 1
ATOM 576 O O . MET A 1 72 ? 21.616 -8.059 -20.278 1.00 87.75 72 MET A O 1
ATOM 580 N N . VAL A 1 73 ? 19.566 -7.156 -20.233 1.00 87.25 73 VAL A N 1
ATOM 581 C CA . VAL A 1 7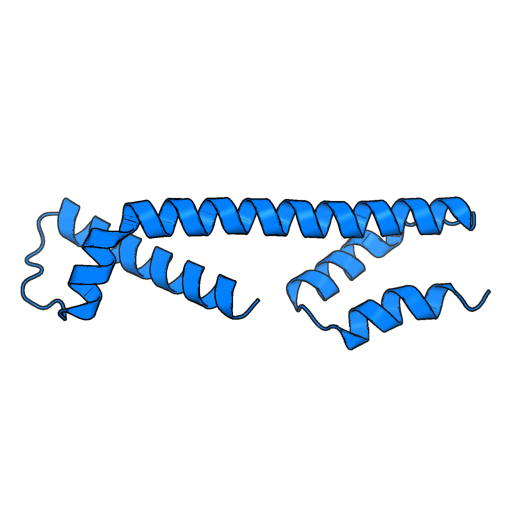3 ? 19.311 -7.226 -21.685 1.00 87.25 73 VAL A CA 1
ATOM 582 C C . VAL A 1 73 ? 19.711 -5.944 -22.432 1.00 87.25 73 VAL A C 1
ATOM 584 O O . VAL A 1 73 ? 19.307 -5.730 -23.574 1.00 87.25 73 VAL A O 1
ATOM 587 N N . GLY A 1 74 ? 20.506 -5.072 -21.799 1.00 86.62 74 GLY A N 1
ATOM 588 C CA . GLY A 1 74 ? 21.075 -3.872 -22.421 1.00 86.62 74 GLY A CA 1
ATOM 589 C C . GLY A 1 74 ? 20.089 -2.718 -22.632 1.00 86.62 74 GLY A C 1
ATOM 590 O O . GLY A 1 74 ? 20.362 -1.817 -23.426 1.00 86.62 74 GLY A O 1
ATOM 591 N N . ARG A 1 75 ? 18.945 -2.719 -21.940 1.00 87.06 75 ARG A N 1
ATOM 592 C CA . ARG A 1 75 ? 17.896 -1.694 -22.038 1.00 87.06 75 ARG A CA 1
ATOM 593 C C . ARG A 1 75 ? 17.820 -0.833 -20.776 1.00 87.06 75 ARG A C 1
ATOM 595 O O . ARG A 1 75 ? 18.215 -1.224 -19.682 1.00 87.06 75 ARG A O 1
ATOM 602 N N . ASN A 1 76 ? 17.286 0.380 -20.920 1.00 85.12 76 ASN A N 1
ATOM 603 C CA . ASN A 1 76 ? 17.019 1.261 -19.785 1.00 85.12 76 ASN A CA 1
ATOM 604 C C . ASN A 1 76 ? 15.580 1.068 -19.285 1.00 85.12 76 ASN A C 1
ATOM 606 O O . ASN A 1 76 ? 14.652 1.659 -19.835 1.00 85.12 76 ASN A O 1
ATOM 610 N N . GLY A 1 77 ? 15.407 0.291 -18.213 1.00 79.31 77 GLY A N 1
ATOM 611 C CA . GLY A 1 77 ? 14.094 0.029 -17.611 1.00 79.31 77 GLY A CA 1
ATOM 612 C C . GLY A 1 77 ? 13.429 1.243 -16.952 1.00 79.31 77 GLY A C 1
ATOM 613 O O . GLY A 1 77 ? 12.224 1.221 -16.720 1.00 79.31 77 GLY A O 1
ATOM 614 N N . LYS A 1 78 ? 14.156 2.343 -16.693 1.00 83.06 78 LYS A N 1
ATOM 615 C CA . LYS A 1 78 ? 13.586 3.517 -16.002 1.00 83.06 78 LYS A CA 1
ATOM 616 C C . LYS A 1 78 ? 12.432 4.175 -16.759 1.00 83.06 78 LYS A C 1
ATOM 618 O O . LYS A 1 78 ? 11.562 4.772 -16.141 1.00 83.06 78 LYS A O 1
ATOM 623 N N . THR A 1 79 ? 12.407 4.046 -18.082 1.00 84.56 79 THR A N 1
ATOM 624 C CA . THR A 1 79 ? 11.403 4.681 -18.947 1.00 84.56 79 THR A CA 1
ATOM 625 C C . THR A 1 79 ? 10.006 4.075 -18.818 1.00 84.56 79 THR A C 1
ATOM 627 O O . THR A 1 79 ? 9.041 4.725 -19.203 1.00 84.56 79 THR A O 1
ATOM 630 N N . ASN A 1 80 ? 9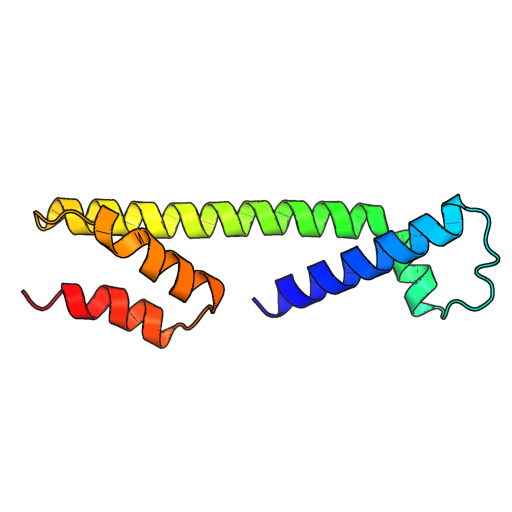.877 2.863 -18.265 1.00 86.44 80 ASN A N 1
ATOM 631 C CA . ASN A 1 80 ? 8.591 2.166 -18.136 1.00 86.44 80 ASN A CA 1
ATOM 632 C C . ASN A 1 80 ? 8.139 1.982 -16.677 1.00 86.44 80 ASN A C 1
ATOM 634 O O . ASN A 1 80 ? 7.155 1.282 -16.445 1.00 86.44 80 ASN A O 1
ATOM 638 N N . ILE A 1 81 ? 8.832 2.590 -15.704 1.00 88.25 81 ILE A N 1
ATOM 639 C CA . ILE A 1 81 ? 8.502 2.449 -14.274 1.00 88.25 81 ILE A CA 1
ATOM 640 C C . ILE A 1 81 ? 7.096 2.979 -13.982 1.00 88.25 81 ILE A C 1
ATOM 642 O O . ILE A 1 81 ? 6.313 2.271 -13.361 1.00 88.25 81 ILE A O 1
ATOM 646 N N . GLU A 1 82 ? 6.741 4.156 -14.504 1.00 88.25 82 GLU A N 1
ATOM 647 C CA . GLU A 1 82 ? 5.404 4.742 -14.308 1.00 88.25 82 GLU A CA 1
ATOM 648 C C . GLU A 1 82 ? 4.290 3.806 -14.797 1.00 88.25 82 GLU A C 1
ATOM 650 O O . GLU A 1 82 ? 3.273 3.612 -14.133 1.00 88.25 82 GLU A O 1
ATOM 655 N N . LYS A 1 83 ? 4.510 3.138 -15.938 1.00 87.81 83 LYS A N 1
ATOM 656 C CA . LYS A 1 83 ? 3.559 2.165 -16.484 1.00 87.81 83 LYS A CA 1
ATOM 657 C C . LYS A 1 83 ? 3.462 0.908 -15.614 1.00 87.81 83 LYS A C 1
ATOM 659 O O . LYS A 1 83 ? 2.367 0.394 -15.417 1.00 87.81 83 LYS A O 1
ATOM 664 N N . LEU A 1 84 ? 4.586 0.421 -15.087 1.00 88.12 84 LEU A N 1
ATOM 665 C CA . LEU A 1 84 ? 4.604 -0.700 -14.145 1.00 88.12 84 LEU A CA 1
ATOM 666 C C . LEU A 1 84 ? 3.860 -0.345 -12.848 1.00 88.12 84 LEU A C 1
ATOM 668 O O . LEU A 1 84 ? 3.072 -1.150 -12.361 1.00 88.12 84 LEU A O 1
ATOM 672 N N . HIS A 1 85 ? 4.063 0.862 -12.312 1.00 87.31 85 HIS A N 1
ATOM 673 C CA . HIS A 1 85 ? 3.352 1.345 -11.125 1.00 87.31 85 HIS A CA 1
ATOM 674 C C . HIS A 1 85 ? 1.848 1.456 -11.355 1.00 87.31 85 HIS A C 1
ATOM 676 O O . HIS A 1 85 ? 1.090 1.089 -10.463 1.00 87.31 85 HIS A O 1
ATOM 682 N N . GLN A 1 86 ? 1.409 1.878 -12.544 1.00 86.12 86 GLN A N 1
ATOM 683 C CA . GLN A 1 86 ? -0.013 1.884 -12.893 1.00 86.12 86 GLN A CA 1
ATOM 684 C C . GLN A 1 86 ? -0.608 0.467 -12.875 1.00 86.12 86 GLN A C 1
ATOM 686 O O . GLN A 1 86 ? -1.610 0.231 -12.209 1.00 86.12 86 GLN A O 1
ATOM 691 N N . ILE A 1 87 ? 0.054 -0.501 -13.518 1.00 85.38 87 ILE A N 1
ATOM 692 C CA . ILE A 1 87 ? -0.407 -1.901 -13.554 1.00 85.38 87 ILE A CA 1
ATOM 693 C C . ILE A 1 87 ? -0.452 -2.516 -12.145 1.00 85.38 87 ILE A C 1
ATOM 695 O O . ILE A 1 87 ? -1.368 -3.268 -11.819 1.00 85.38 87 ILE A O 1
ATOM 699 N N . LEU A 1 88 ? 0.528 -2.197 -11.291 1.00 84.12 88 LEU A N 1
ATOM 700 C CA . LEU A 1 88 ? 0.564 -2.664 -9.902 1.00 84.12 88 LEU A CA 1
ATOM 701 C C . LEU A 1 88 ? -0.522 -2.011 -9.034 1.00 84.12 88 LEU A C 1
ATOM 703 O O . LEU A 1 88 ? -1.067 -2.682 -8.161 1.00 84.12 88 LEU A O 1
ATOM 707 N N . ARG A 1 89 ? -0.853 -0.737 -9.287 1.00 80.62 89 ARG A N 1
ATOM 708 C CA . ARG A 1 89 ? -1.929 -0.002 -8.602 1.00 80.62 89 ARG A CA 1
ATOM 709 C C . ARG A 1 89 ? -3.313 -0.543 -8.952 1.00 80.62 89 ARG A C 1
ATOM 711 O O . ARG A 1 89 ? -4.158 -0.628 -8.074 1.00 80.62 89 ARG A O 1
ATOM 718 N N . ASP A 1 90 ? -3.534 -0.938 -10.198 1.00 79.44 90 ASP A N 1
ATOM 719 C CA . ASP A 1 90 ? -4.821 -1.511 -10.615 1.00 79.44 90 ASP A CA 1
ATOM 720 C C . ASP A 1 90 ? -4.865 -3.038 -10.382 1.00 79.44 90 ASP A C 1
ATOM 722 O O . ASP A 1 90 ? -5.915 -3.669 -10.475 1.00 79.44 90 ASP A O 1
ATOM 726 N N . TYR A 1 91 ? -3.709 -3.625 -10.040 1.00 70.81 91 TYR A N 1
ATOM 727 C CA . TYR A 1 91 ? -3.447 -5.048 -9.814 1.00 70.81 91 TYR A CA 1
ATOM 728 C C . TYR A 1 91 ? -4.119 -5.969 -10.844 1.00 70.81 91 TYR A C 1
ATOM 730 O O . TYR A 1 91 ? -4.848 -6.902 -10.505 1.00 70.81 91 TYR A O 1
ATOM 738 N N . ASN A 1 92 ? -3.823 -5.738 -12.124 1.00 79.81 92 ASN A N 1
ATOM 739 C CA . ASN A 1 92 ? -4.190 -6.660 -13.195 1.00 79.81 92 ASN A CA 1
ATOM 740 C C . ASN A 1 92 ? -3.047 -7.662 -13.443 1.00 79.81 92 ASN A C 1
ATOM 742 O O . ASN A 1 92 ? -1.998 -7.318 -13.993 1.00 79.81 92 ASN A O 1
ATOM 746 N N . TYR A 1 93 ? -3.251 -8.918 -13.030 1.00 77.81 93 TYR A N 1
ATOM 747 C CA . TYR A 1 93 ? -2.246 -9.979 -13.159 1.00 77.81 93 TYR A CA 1
ATOM 748 C C . TYR A 1 93 ? -1.865 -10.270 -14.616 1.00 77.81 93 TYR A C 1
ATOM 750 O O . TYR A 1 93 ? -0.679 -10.416 -14.922 1.00 77.81 93 TYR A O 1
ATOM 758 N N . ASP A 1 94 ? -2.844 -10.332 -15.519 1.00 82.19 94 ASP A N 1
ATOM 759 C CA . ASP A 1 94 ? -2.598 -10.654 -16.925 1.00 82.19 94 ASP A CA 1
ATOM 760 C C . ASP A 1 94 ? -1.837 -9.527 -17.627 1.00 82.19 94 ASP A C 1
ATOM 762 O O . ASP A 1 94 ? -0.897 -9.789 -18.383 1.00 82.19 94 ASP A O 1
ATOM 766 N N . GLU A 1 95 ? -2.169 -8.271 -17.324 1.00 85.12 95 GLU A N 1
ATOM 767 C CA . GLU A 1 95 ? -1.421 -7.108 -17.810 1.00 85.12 95 GLU A CA 1
ATOM 768 C C . GLU A 1 95 ? 0.003 -7.068 -17.255 1.00 85.12 95 GLU A C 1
ATOM 770 O O . GLU A 1 95 ? 0.942 -6.795 -18.007 1.00 85.12 95 GLU A O 1
ATOM 775 N N . LEU A 1 96 ? 0.194 -7.392 -15.971 1.00 85.12 96 LEU A N 1
ATOM 776 C CA . LEU A 1 96 ? 1.520 -7.482 -15.362 1.00 85.12 96 LEU A CA 1
ATOM 777 C C . LEU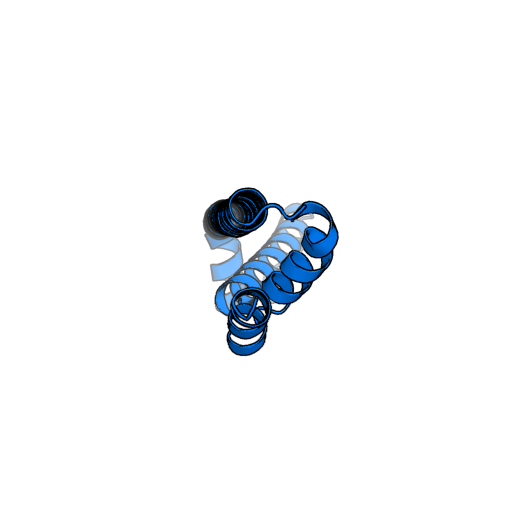 A 1 96 ? 2.353 -8.564 -16.054 1.00 85.12 96 LEU A C 1
ATOM 779 O O . LEU A 1 96 ? 3.487 -8.323 -16.467 1.00 85.12 96 LEU A O 1
ATOM 783 N N . LEU A 1 97 ? 1.780 -9.748 -16.257 1.00 84.75 97 LEU A N 1
ATOM 784 C CA . LEU A 1 97 ? 2.455 -10.847 -16.932 1.00 84.75 97 LEU A CA 1
ATOM 785 C C . LEU A 1 97 ? 2.803 -10.490 -18.384 1.00 84.75 97 LEU A C 1
ATOM 787 O O . LEU A 1 97 ? 3.912 -10.775 -18.841 1.00 84.75 97 LEU A O 1
ATOM 791 N N . GLN A 1 98 ? 1.891 -9.842 -19.113 1.00 86.56 98 GLN A N 1
ATOM 792 C CA . GLN A 1 98 ? 2.151 -9.360 -20.470 1.00 86.56 98 GLN A CA 1
ATOM 793 C C . GLN A 1 98 ? 3.220 -8.267 -20.509 1.00 86.56 98 GLN A C 1
ATOM 795 O O . GLN A 1 98 ? 4.055 -8.278 -21.416 1.00 86.56 98 GLN A O 1
ATOM 800 N N . PHE A 1 99 ? 3.249 -7.362 -19.530 1.00 86.50 99 PHE A N 1
ATOM 801 C CA . PHE A 1 99 ? 4.271 -6.324 -19.410 1.00 86.50 99 PHE A CA 1
ATOM 802 C C . PHE A 1 99 ? 5.681 -6.932 -19.343 1.00 86.50 99 PHE A C 1
ATOM 804 O O . PHE A 1 99 ? 6.574 -6.491 -20.069 1.00 86.50 99 PHE A O 1
ATOM 811 N N . PHE A 1 100 ? 5.858 -8.010 -18.569 1.00 82.31 100 PHE A N 1
ATOM 812 C CA . PHE A 1 100 ? 7.124 -8.750 -18.502 1.00 82.31 100 PHE A CA 1
ATOM 813 C C . PHE A 1 100 ? 7.373 -9.660 -19.724 1.00 82.31 100 PHE A C 1
ATOM 815 O O . PHE A 1 100 ? 8.513 -9.806 -20.164 1.00 82.31 100 PHE A O 1
ATOM 822 N N . LYS A 1 101 ? 6.338 -10.268 -20.325 1.00 79.25 101 LYS A N 1
ATOM 823 C CA . LYS A 1 101 ? 6.485 -11.175 -21.486 1.00 79.25 101 LYS A CA 1
ATOM 824 C C . LYS A 1 101 ? 6.775 -10.459 -22.804 1.00 79.25 101 LYS A C 1
ATOM 826 O O . LYS A 1 101 ? 7.616 -10.923 -23.564 1.00 79.25 101 LYS A O 1
ATOM 831 N N . THR A 1 102 ? 6.141 -9.318 -23.069 1.00 62.59 102 THR A N 1
ATOM 832 C CA . THR A 1 102 ? 6.286 -8.567 -24.337 1.00 62.59 102 THR A CA 1
ATOM 833 C C . THR A 1 102 ? 7.726 -8.079 -24.563 1.00 62.59 102 THR A C 1
ATOM 835 O O . THR A 1 102 ? 8.118 -7.744 -25.677 1.00 62.59 102 THR A O 1
ATOM 838 N N . LYS A 1 103 ? 8.544 -8.060 -23.505 1.00 58.22 103 LYS A N 1
ATOM 839 C CA . LYS A 1 103 ? 9.948 -7.638 -23.517 1.00 58.22 103 LYS A CA 1
ATOM 840 C C . LYS A 1 103 ? 10.957 -8.798 -23.603 1.00 58.22 103 LYS A C 1
ATOM 842 O O . LYS A 1 103 ? 12.150 -8.526 -23.720 1.00 58.22 103 LYS A O 1
ATOM 847 N N . ASN A 1 104 ? 10.480 -10.050 -23.606 1.00 50.38 104 ASN A N 1
ATOM 848 C CA . ASN A 1 104 ? 11.268 -11.274 -23.819 1.00 50.38 104 ASN A CA 1
ATOM 849 C C . ASN A 1 104 ? 11.324 -11.726 -25.298 1.00 50.38 104 ASN A C 1
ATOM 851 O O . ASN A 1 104 ? 11.941 -12.743 -25.595 1.00 50.38 104 ASN A O 1
ATOM 855 N N . SER A 1 105 ? 10.677 -11.011 -26.227 1.00 46.09 105 SER A N 1
ATOM 856 C CA . SER A 1 105 ? 10.565 -11.410 -27.645 1.00 46.09 105 SER A CA 1
ATOM 857 C C . SER A 1 105 ? 11.647 -10.823 -28.567 1.00 46.09 105 SER A C 1
ATOM 859 O O . SER A 1 105 ? 11.383 -10.624 -29.752 1.00 46.09 105 SER A O 1
ATOM 861 N N . GLY A 1 106 ? 12.830 -10.497 -28.042 1.00 41.22 106 GLY A N 1
ATOM 862 C CA . GLY A 1 106 ? 13.945 -9.926 -28.808 1.00 41.22 106 GLY A CA 1
ATOM 863 C C . GLY A 1 106 ? 15.238 -10.675 -28.565 1.00 41.22 106 GLY A C 1
ATOM 864 O O . GLY A 1 106 ? 15.527 -10.915 -27.373 1.00 41.22 106 GLY A O 1
#

Organism: NCBI:txid75299